Protein AF-A0A3P7IYI6-F1 (afdb_monomer_lite)

pLDDT: mean 74.09, std 14.97, range [38.12, 94.5]

Organism: Strongylus vulgaris (NCBI:txid40348)

Radius of gyration: 15.3 Å; chains: 1; bounding box: 42×30×37 Å

Structure (mmCIF, N/CA/C/O backbone):
data_AF-A0A3P7IYI6-F1
#
_entry.id   AF-A0A3P7IYI6-F1
#
loop_
_atom_site.group_PDB
_atom_site.id
_atom_site.type_symbol
_atom_site.label_atom_id
_atom_site.label_alt_id
_atom_site.label_comp_id
_atom_site.label_asym_id
_atom_site.label_entity_id
_atom_site.label_seq_id
_atom_site.pdbx_PDB_ins_code
_atom_site.Cartn_x
_atom_site.Cartn_y
_atom_site.Cartn_z
_atom_site.occupancy
_atom_site.B_iso_or_equiv
_atom_site.auth_seq_id
_atom_site.auth_comp_id
_atom_site.auth_asym_id
_atom_site.auth_atom_id
_atom_site.pdbx_PDB_model_num
ATOM 1 N N . MET A 1 1 ? -4.175 7.095 16.668 1.00 48.38 1 MET A N 1
ATOM 2 C CA . MET A 1 1 ? -5.256 7.707 15.858 1.00 48.38 1 MET A CA 1
ATOM 3 C C . MET A 1 1 ? -5.988 6.694 14.973 1.00 48.38 1 MET A C 1
ATOM 5 O O . MET A 1 1 ? -7.203 6.763 14.957 1.00 48.38 1 MET A O 1
ATOM 9 N N . ALA A 1 2 ? -5.328 5.717 14.331 1.00 47.16 2 ALA A N 1
ATOM 10 C CA . ALA A 1 2 ? -6.015 4.672 13.545 1.00 47.16 2 ALA A CA 1
ATOM 11 C C . ALA A 1 2 ? -6.937 3.755 14.386 1.00 47.16 2 ALA A C 1
ATOM 13 O O . ALA A 1 2 ? -8.088 3.526 14.027 1.00 47.16 2 ALA A O 1
ATOM 14 N N . GLN A 1 3 ? -6.473 3.349 15.573 1.00 47.19 3 GLN A N 1
ATOM 15 C CA . GLN A 1 3 ? -7.184 2.415 16.456 1.00 47.19 3 GLN A CA 1
ATOM 16 C C . GLN A 1 3 ? -8.548 2.930 16.964 1.00 47.19 3 GLN A C 1
ATOM 18 O O . GLN A 1 3 ? -9.423 2.131 17.272 1.00 47.19 3 GLN A O 1
ATOM 23 N N . ARG A 1 4 ? -8.761 4.257 17.023 1.00 52.59 4 ARG A N 1
ATOM 24 C CA . ARG A 1 4 ? -10.051 4.850 17.436 1.00 52.59 4 ARG A CA 1
ATOM 25 C C . ARG A 1 4 ? -11.153 4.688 16.383 1.00 52.59 4 ARG A C 1
ATOM 27 O O . ARG A 1 4 ? -12.320 4.756 16.742 1.00 52.59 4 ARG A O 1
ATOM 34 N N . ASN A 1 5 ? -10.783 4.424 15.129 1.00 58.28 5 ASN A N 1
ATOM 35 C CA . ASN A 1 5 ? -11.709 4.249 14.010 1.00 58.28 5 ASN A CA 1
ATOM 36 C C . ASN A 1 5 ? -11.741 2.786 13.528 1.00 58.28 5 ASN A C 1
ATOM 38 O O . ASN A 1 5 ? -12.033 2.538 12.364 1.00 58.28 5 ASN A O 1
ATOM 42 N N . GLY A 1 6 ? -11.361 1.824 14.378 1.00 58.84 6 GLY A N 1
ATOM 43 C CA . GLY A 1 6 ? -11.376 0.386 14.074 1.00 58.84 6 GLY A CA 1
ATOM 44 C C . GLY A 1 6 ? -10.262 -0.114 13.144 1.00 58.84 6 GLY A C 1
ATOM 45 O O . GLY A 1 6 ? -10.026 -1.319 13.090 1.00 58.84 6 GLY A O 1
ATOM 46 N N . LEU A 1 7 ? -9.521 0.768 12.459 1.00 62.59 7 LEU A N 1
ATOM 47 C CA . LEU A 1 7 ? -8.342 0.388 11.675 1.00 62.59 7 LEU A CA 1
ATOM 48 C C . LEU A 1 7 ? -7.173 0.063 12.613 1.00 62.59 7 LEU A C 1
ATOM 50 O O . LEU A 1 7 ? -6.601 0.940 13.264 1.00 62.59 7 LEU A O 1
ATOM 54 N N . TYR A 1 8 ? -6.814 -1.212 12.664 1.00 61.69 8 TYR A N 1
ATOM 55 C CA . TYR A 1 8 ? -5.774 -1.735 13.537 1.00 61.69 8 TYR A CA 1
ATOM 56 C C . TYR A 1 8 ? -4.386 -1.666 12.889 1.00 61.69 8 TYR A C 1
ATOM 58 O O . TYR A 1 8 ? -3.432 -1.228 13.528 1.00 61.69 8 TYR A O 1
ATOM 66 N N . ALA A 1 9 ? -4.272 -2.044 11.612 1.00 71.12 9 ALA A N 1
ATOM 67 C CA . ALA A 1 9 ? -3.004 -2.056 10.883 1.00 71.12 9 ALA A CA 1
ATOM 68 C C . ALA A 1 9 ? -3.203 -1.911 9.366 1.00 71.12 9 ALA A C 1
ATOM 70 O O . ALA A 1 9 ? -4.272 -2.225 8.840 1.00 71.12 9 ALA A O 1
ATOM 71 N N . LEU A 1 10 ? -2.150 -1.474 8.669 1.00 76.75 10 LEU A N 1
ATOM 72 C CA . LEU A 1 10 ? -2.018 -1.587 7.217 1.00 76.75 10 LEU A CA 1
ATOM 73 C C . LEU A 1 10 ? -0.953 -2.641 6.911 1.00 76.75 10 LEU A C 1
ATOM 75 O O . LEU A 1 10 ? 0.176 -2.530 7.388 1.00 76.75 10 LEU A O 1
ATOM 79 N N . LEU A 1 11 ? -1.314 -3.645 6.118 1.00 79.25 11 LEU A N 1
ATOM 80 C CA . LEU A 1 11 ? -0.401 -4.671 5.631 1.00 79.25 11 LEU A CA 1
ATOM 81 C C . LEU A 1 11 ? -0.172 -4.445 4.142 1.00 79.25 11 LEU A C 1
ATOM 83 O O . LEU A 1 11 ? -1.116 -4.513 3.360 1.00 79.25 11 LEU A O 1
ATOM 87 N N . ALA A 1 12 ? 1.074 -4.193 3.756 1.00 77.62 12 ALA A N 1
ATOM 88 C CA . ALA A 1 12 ? 1.442 -4.071 2.359 1.00 77.62 12 ALA A CA 1
ATOM 89 C C . ALA A 1 12 ? 2.271 -5.284 1.928 1.00 77.62 12 ALA A C 1
ATOM 91 O O . ALA A 1 12 ? 3.305 -5.571 2.533 1.00 77.62 12 ALA A O 1
ATOM 92 N N . ALA A 1 13 ? 1.804 -6.000 0.908 1.00 74.75 13 ALA A N 1
ATOM 93 C CA . ALA A 1 13 ? 2.425 -7.220 0.411 1.00 74.75 13 ALA A CA 1
ATOM 94 C C . ALA A 1 13 ? 2.718 -7.091 -1.087 1.00 74.75 13 ALA A C 1
ATOM 96 O O . ALA A 1 13 ? 1.887 -6.631 -1.866 1.00 74.75 13 ALA A O 1
ATOM 97 N N . GLY A 1 14 ? 3.919 -7.490 -1.498 1.00 64.25 14 GLY A N 1
ATOM 98 C CA . GLY A 1 14 ? 4.257 -7.664 -2.906 1.00 64.25 14 GLY A CA 1
ATOM 99 C C . GLY A 1 14 ? 4.124 -9.127 -3.294 1.00 64.25 14 GLY A C 1
ATOM 100 O O . GLY A 1 14 ? 4.828 -9.957 -2.727 1.00 64.25 14 GLY A O 1
ATOM 101 N N . MET A 1 15 ? 3.262 -9.443 -4.257 1.00 68.94 15 MET A N 1
ATOM 102 C CA . MET A 1 15 ? 3.282 -10.739 -4.929 1.00 68.94 15 MET A CA 1
ATOM 103 C C . MET A 1 15 ? 4.268 -10.654 -6.096 1.00 68.94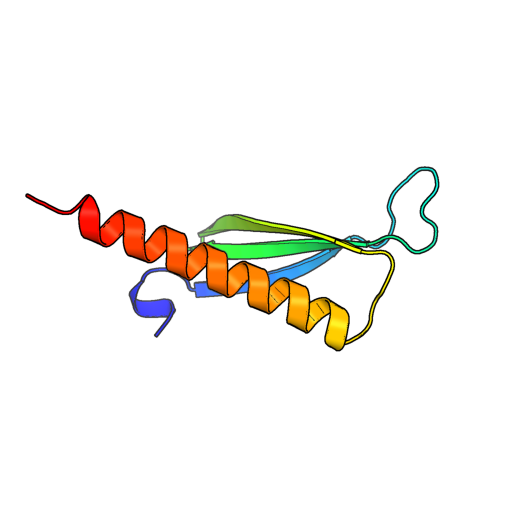 15 MET A C 1
ATOM 105 O O . MET A 1 15 ? 4.217 -9.703 -6.881 1.00 68.94 15 MET A O 1
ATOM 109 N N . LEU A 1 16 ? 5.228 -11.583 -6.116 1.00 62.31 16 LEU A N 1
ATOM 110 C CA . LEU A 1 16 ? 6.542 -11.325 -6.702 1.00 62.31 16 LEU A CA 1
ATOM 111 C C . LEU A 1 16 ? 6.588 -11.369 -8.235 1.00 62.31 16 LEU A C 1
ATOM 113 O O . LEU A 1 16 ? 7.464 -10.690 -8.762 1.00 62.31 16 LEU A O 1
ATOM 117 N N . ASP A 1 17 ? 5.645 -12.050 -8.903 1.00 65.06 17 ASP A N 1
ATOM 118 C CA . ASP A 1 17 ? 5.670 -12.269 -10.356 1.00 65.06 17 ASP A CA 1
ATOM 119 C C . ASP A 1 17 ? 4.276 -12.169 -10.997 1.00 65.06 17 ASP A C 1
ATOM 121 O O . ASP A 1 17 ? 3.292 -12.741 -10.513 1.00 65.06 17 ASP A O 1
ATOM 125 N N . LEU A 1 18 ? 4.202 -11.456 -12.122 1.00 66.06 18 LEU A N 1
ATOM 126 C CA . LEU A 1 18 ? 3.028 -11.378 -12.991 1.00 66.06 18 LEU A CA 1
ATOM 127 C C . LEU A 1 18 ? 3.222 -12.358 -14.160 1.00 66.06 18 LEU A C 1
ATOM 129 O O . LEU A 1 18 ? 3.995 -12.107 -15.080 1.00 66.06 18 LEU A O 1
ATOM 133 N N . GLN A 1 19 ? 2.526 -13.493 -14.125 1.00 67.94 19 GLN A N 1
ATOM 134 C CA . GLN A 1 19 ? 2.522 -14.446 -15.240 1.00 67.94 19 GLN A CA 1
ATOM 135 C C . GLN A 1 19 ? 1.595 -13.968 -16.375 1.00 67.94 19 GLN A C 1
ATOM 137 O O . GLN A 1 19 ? 0.590 -13.309 -16.091 1.00 67.94 19 GLN A O 1
ATOM 142 N N . PRO A 1 20 ? 1.862 -14.330 -17.645 1.00 62.75 20 PRO A N 1
ATOM 143 C CA . PRO A 1 20 ? 2.972 -15.170 -18.116 1.00 62.75 20 PRO A CA 1
ATOM 144 C C . PRO A 1 20 ? 4.282 -14.422 -18.438 1.00 62.75 20 PRO A C 1
ATOM 146 O O . PRO A 1 20 ? 5.327 -15.057 -18.398 1.00 62.75 20 PRO A O 1
ATOM 149 N N . ASP A 1 21 ? 4.254 -13.109 -18.698 1.00 63.75 21 ASP A N 1
ATOM 150 C CA . ASP A 1 21 ? 5.359 -12.409 -19.392 1.00 63.75 21 ASP A CA 1
ATOM 151 C C . ASP A 1 21 ? 6.022 -11.259 -18.609 1.00 63.75 21 ASP A C 1
ATOM 153 O O . ASP A 1 21 ? 6.742 -10.443 -19.185 1.00 63.75 21 ASP A O 1
ATOM 157 N N . ALA A 1 22 ? 5.802 -11.138 -17.299 1.00 62.44 22 ALA A N 1
ATOM 158 C CA . ALA A 1 22 ? 6.420 -10.072 -16.516 1.00 62.44 22 ALA A CA 1
ATOM 159 C C . ALA A 1 22 ? 7.393 -10.634 -15.475 1.00 62.44 22 ALA A C 1
ATOM 161 O O . ALA A 1 22 ? 7.120 -10.600 -14.276 1.00 62.44 22 ALA A O 1
ATOM 162 N N . GLU A 1 23 ? 8.579 -11.042 -15.950 1.00 62.59 23 GLU A N 1
ATOM 163 C CA . GLU A 1 23 ? 9.745 -11.447 -15.133 1.00 62.59 23 GLU A CA 1
ATOM 164 C C . GLU A 1 23 ? 10.173 -10.386 -14.096 1.00 62.59 23 GLU A C 1
ATOM 166 O O . GLU A 1 23 ? 10.964 -10.659 -13.192 1.00 62.59 23 GLU A O 1
ATOM 171 N N . HIS A 1 24 ? 9.669 -9.152 -14.209 1.00 69.88 24 HIS A N 1
ATOM 172 C CA . HIS A 1 24 ? 9.984 -8.033 -13.314 1.00 69.88 24 HIS A CA 1
ATOM 173 C C . HIS A 1 24 ? 8.742 -7.322 -12.755 1.00 69.88 24 HIS A C 1
ATOM 175 O O . HIS A 1 24 ? 8.865 -6.328 -12.036 1.00 69.88 24 HIS A O 1
ATOM 181 N N . GLY A 1 25 ? 7.544 -7.814 -13.079 1.00 73.50 25 GLY A N 1
ATOM 182 C CA . GLY A 1 25 ? 6.287 -7.230 -12.632 1.00 73.50 25 GLY A CA 1
ATOM 183 C C . GLY A 1 25 ? 5.917 -7.670 -11.219 1.00 73.50 25 GLY A C 1
ATOM 184 O O . GLY A 1 25 ? 6.050 -8.830 -10.858 1.00 73.50 25 GLY A O 1
ATOM 185 N N . GLN A 1 26 ? 5.398 -6.743 -10.427 1.00 82.69 26 GLN A N 1
ATOM 186 C CA . GLN A 1 26 ? 4.888 -6.972 -9.087 1.00 82.69 26 GLN A CA 1
ATOM 187 C C . GLN A 1 26 ? 3.442 -6.507 -9.002 1.00 82.69 26 GLN A C 1
ATOM 189 O O . GLN A 1 26 ? 3.116 -5.369 -9.354 1.00 82.69 26 GLN A O 1
ATOM 194 N N . LEU A 1 27 ? 2.598 -7.373 -8.445 1.00 84.88 27 LEU A N 1
ATOM 195 C CA . LEU A 1 27 ? 1.316 -6.965 -7.891 1.00 84.88 27 LEU A CA 1
ATOM 196 C C . LEU A 1 27 ? 1.538 -6.579 -6.427 1.00 84.88 27 LEU A C 1
ATOM 198 O O . LEU A 1 27 ? 1.823 -7.424 -5.582 1.00 84.88 27 LEU A O 1
ATOM 202 N N . TYR A 1 28 ? 1.437 -5.294 -6.126 1.00 86.00 28 TYR A N 1
ATOM 203 C CA . TYR A 1 28 ? 1.515 -4.763 -4.775 1.00 86.00 28 TYR A CA 1
ATOM 204 C C . TYR A 1 28 ? 0.114 -4.521 -4.230 1.00 86.00 28 TYR A C 1
ATOM 206 O O . TYR A 1 28 ? -0.678 -3.795 -4.833 1.00 86.00 28 TYR A O 1
ATOM 214 N N . THR A 1 29 ? -0.193 -5.116 -3.085 1.00 87.25 29 THR A N 1
ATOM 215 C CA . THR A 1 29 ? -1.488 -4.971 -2.429 1.00 87.25 29 THR A CA 1
ATOM 216 C C . THR A 1 29 ? -1.324 -4.295 -1.080 1.00 87.25 29 THR A C 1
ATOM 218 O O . THR A 1 29 ? -0.374 -4.560 -0.343 1.00 87.25 29 THR A O 1
ATOM 221 N N . ILE A 1 30 ? -2.254 -3.403 -0.746 1.00 87.12 30 ILE A N 1
ATOM 222 C CA . ILE A 1 30 ? -2.362 -2.818 0.590 1.00 87.12 30 ILE A CA 1
ATOM 223 C C . ILE A 1 30 ? -3.696 -3.251 1.175 1.00 87.12 30 ILE A C 1
ATOM 225 O O . ILE A 1 30 ? -4.751 -2.961 0.611 1.00 87.12 30 ILE A O 1
ATOM 229 N N . HIS A 1 31 ? -3.646 -3.919 2.321 1.00 84.25 31 HIS A N 1
ATOM 230 C CA . HIS A 1 31 ? -4.806 -4.369 3.073 1.00 84.25 31 HIS A CA 1
ATOM 231 C C . HIS A 1 31 ? -4.936 -3.577 4.374 1.00 84.25 31 HIS A C 1
ATOM 233 O O . HIS A 1 31 ? -3.955 -3.360 5.084 1.00 84.25 31 HIS A O 1
ATOM 239 N N . GLY A 1 32 ? -6.156 -3.166 4.704 1.00 82.62 32 GLY A N 1
ATOM 240 C CA . GLY A 1 32 ? -6.512 -2.676 6.028 1.00 82.62 32 GLY A CA 1
ATOM 241 C C . GLY A 1 32 ? -6.984 -3.826 6.904 1.00 82.62 32 GLY A C 1
ATOM 242 O O . GLY A 1 32 ? -7.806 -4.633 6.471 1.00 82.62 32 GLY A O 1
ATOM 243 N N . VAL A 1 33 ? -6.483 -3.887 8.135 1.00 78.50 33 VAL A N 1
ATOM 244 C CA . VAL A 1 33 ? -7.014 -4.765 9.182 1.00 78.50 33 VAL A CA 1
ATOM 245 C C . VAL A 1 33 ? -7.976 -3.956 10.034 1.00 78.50 33 VAL A C 1
ATOM 247 O O . VAL A 1 33 ? -7.561 -2.996 10.684 1.00 78.50 33 VAL A O 1
ATOM 250 N N . PHE A 1 34 ? -9.245 -4.342 10.048 1.00 75.69 34 PHE A N 1
ATOM 251 C CA . PHE A 1 34 ? -10.296 -3.698 10.824 1.00 75.69 34 PHE A CA 1
ATOM 252 C C . PHE A 1 34 ? -10.763 -4.612 11.963 1.00 75.69 34 PHE A C 1
ATOM 254 O O . PHE A 1 34 ? -10.963 -5.812 11.761 1.00 75.69 34 PHE A O 1
ATOM 261 N N . ASN A 1 35 ? -10.903 -4.058 13.171 1.00 70.81 35 ASN A N 1
ATOM 262 C CA . ASN A 1 35 ? -11.338 -4.771 14.381 1.00 70.81 35 ASN A CA 1
ATOM 263 C C . ASN A 1 35 ? -10.638 -6.132 14.591 1.00 70.81 35 ASN A C 1
ATOM 265 O O . ASN A 1 35 ? -11.278 -7.126 14.931 1.00 70.81 35 ASN A O 1
ATOM 269 N N . ASN A 1 36 ? -9.327 -6.189 14.331 1.00 68.56 36 ASN A N 1
ATOM 270 C CA . ASN A 1 36 ? -8.466 -7.372 14.485 1.00 68.56 36 ASN A CA 1
ATOM 271 C C . ASN A 1 36 ? -8.899 -8.641 13.720 1.00 68.56 36 ASN A C 1
ATOM 273 O O . ASN A 1 36 ? -8.329 -9.703 13.951 1.00 68.56 36 ASN A O 1
ATOM 277 N N . THR A 1 37 ? -9.881 -8.558 12.823 1.00 68.06 37 THR A N 1
ATOM 278 C CA . THR A 1 37 ? -10.506 -9.745 12.210 1.00 68.06 37 THR A CA 1
ATOM 279 C C . THR A 1 37 ? -10.809 -9.570 10.729 1.00 68.06 37 THR A C 1
ATOM 281 O O . THR A 1 37 ? -10.733 -10.537 9.974 1.00 68.06 37 THR A O 1
ATOM 284 N N . LEU A 1 38 ? -11.120 -8.351 10.284 1.00 72.12 38 LEU A N 1
ATOM 285 C CA . LEU A 1 38 ? -11.503 -8.092 8.904 1.00 72.12 38 LEU A CA 1
ATOM 286 C C . LEU A 1 38 ? -10.304 -7.595 8.092 1.00 72.12 38 LEU A C 1
ATOM 288 O O . LEU A 1 38 ? -9.762 -6.527 8.367 1.00 72.12 38 LEU A O 1
ATOM 292 N N . TYR A 1 39 ? -9.930 -8.351 7.063 1.00 77.38 39 TYR A N 1
ATOM 293 C CA . TYR A 1 39 ? -8.902 -7.976 6.095 1.00 77.38 39 TYR A CA 1
ATOM 294 C C . TYR A 1 39 ? -9.577 -7.427 4.836 1.00 77.38 39 TYR A C 1
ATOM 296 O O . TYR A 1 39 ? -10.190 -8.180 4.083 1.00 77.38 39 TYR A O 1
ATOM 304 N N . VAL A 1 40 ? -9.467 -6.120 4.594 1.00 80.81 40 VAL A N 1
ATOM 305 C CA . VAL A 1 40 ? -10.029 -5.470 3.397 1.00 80.81 40 VAL A CA 1
ATOM 306 C C . VAL A 1 40 ? -8.894 -5.038 2.486 1.00 80.81 40 VAL A C 1
ATOM 308 O O . VAL A 1 40 ? -8.007 -4.308 2.920 1.00 80.81 40 VAL A O 1
ATOM 311 N N . ALA A 1 41 ? -8.909 -5.462 1.222 1.00 82.31 41 ALA A N 1
ATOM 312 C CA . ALA A 1 41 ? -7.994 -4.915 0.225 1.00 82.31 41 ALA A CA 1
ATOM 313 C C . ALA A 1 41 ? -8.375 -3.457 -0.075 1.00 82.31 41 ALA A C 1
ATOM 315 O O . ALA A 1 41 ? -9.486 -3.181 -0.523 1.00 82.31 41 ALA A O 1
ATOM 316 N N . LEU A 1 42 ? -7.462 -2.529 0.201 1.00 85.50 42 LEU A N 1
ATOM 317 C CA . LEU A 1 42 ? -7.657 -1.092 -0.003 1.00 85.50 42 LEU A CA 1
ATOM 318 C C . LEU A 1 42 ? -7.089 -0.622 -1.342 1.00 85.50 42 LEU A C 1
ATOM 320 O O . LEU A 1 42 ? -7.598 0.334 -1.919 1.00 85.50 42 LEU A O 1
ATOM 324 N N . LEU A 1 43 ? -6.019 -1.264 -1.820 1.00 88.19 43 LEU A N 1
ATOM 325 C CA . LEU A 1 43 ? -5.356 -0.887 -3.062 1.00 88.19 43 LEU A CA 1
ATOM 326 C C . LEU A 1 43 ? -4.652 -2.083 -3.701 1.00 88.19 43 LEU A C 1
ATOM 328 O O . LEU A 1 43 ? -4.010 -2.874 -3.011 1.00 88.19 43 LEU A O 1
ATOM 332 N N . PHE A 1 44 ? -4.724 -2.141 -5.030 1.00 88.06 44 PHE A N 1
ATOM 333 C CA . PHE A 1 44 ? -3.909 -2.994 -5.888 1.00 88.06 44 PHE A CA 1
ATOM 334 C C . PHE A 1 44 ? -3.107 -2.090 -6.829 1.00 88.06 44 PHE A C 1
ATOM 336 O O . PHE A 1 44 ? -3.677 -1.207 -7.469 1.00 88.06 44 PHE A O 1
ATOM 343 N N . ALA A 1 45 ? -1.797 -2.295 -6.910 1.00 88.69 45 ALA A N 1
ATOM 344 C CA . ALA A 1 45 ? -0.915 -1.611 -7.844 1.00 88.69 45 ALA A CA 1
ATOM 345 C C . ALA A 1 45 ? -0.098 -2.638 -8.616 1.00 88.69 45 ALA A C 1
ATOM 347 O O . ALA A 1 45 ? 0.485 -3.546 -8.032 1.00 88.69 45 ALA A O 1
ATOM 348 N N . VAL A 1 46 ? -0.036 -2.465 -9.928 1.00 87.44 46 VAL A N 1
ATOM 349 C CA . VAL A 1 46 ? 0.864 -3.220 -10.794 1.00 87.44 46 VAL A CA 1
ATOM 350 C C . VAL A 1 46 ? 2.047 -2.323 -11.117 1.00 87.44 46 VAL A C 1
ATOM 352 O O . VAL A 1 46 ? 1.863 -1.185 -11.546 1.00 87.44 46 VAL A O 1
ATOM 355 N N . THR A 1 47 ? 3.257 -2.817 -10.879 1.00 84.88 47 THR A N 1
ATOM 356 C CA . THR A 1 47 ? 4.492 -2.078 -11.153 1.00 84.88 47 THR A CA 1
ATOM 357 C C . THR A 1 47 ? 5.583 -3.015 -11.640 1.00 84.88 47 THR A C 1
ATOM 359 O O . THR A 1 47 ? 5.698 -4.129 -11.148 1.00 84.88 47 THR A O 1
ATOM 362 N N . THR A 1 48 ? 6.414 -2.565 -12.573 1.00 86.06 48 THR A N 1
ATOM 363 C CA . THR A 1 48 ? 7.662 -3.246 -12.961 1.00 86.06 48 THR A CA 1
ATOM 364 C C . THR A 1 48 ? 8.882 -2.692 -12.219 1.00 86.06 48 THR A C 1
ATOM 366 O O . THR A 1 48 ? 10.001 -3.155 -12.414 1.00 86.06 48 THR A O 1
ATOM 369 N N . GLU A 1 49 ? 8.680 -1.686 -11.364 1.00 84.50 49 GLU A N 1
ATOM 370 C CA . GLU A 1 49 ? 9.725 -1.006 -10.600 1.00 84.50 49 GLU A CA 1
ATOM 371 C C . GLU A 1 49 ? 9.572 -1.262 -9.097 1.00 84.50 49 GLU A C 1
ATOM 373 O O . GLU A 1 49 ? 8.472 -1.167 -8.545 1.00 84.50 49 GLU A O 1
ATOM 378 N N . LYS A 1 50 ? 10.694 -1.542 -8.420 1.00 82.69 50 LYS A N 1
ATOM 379 C CA . LYS A 1 50 ? 10.756 -1.872 -6.983 1.00 82.69 50 LYS A CA 1
ATOM 380 C C . LYS A 1 50 ? 11.640 -0.880 -6.211 1.00 82.69 50 LYS A C 1
ATOM 382 O O . LYS A 1 50 ? 12.497 -1.279 -5.425 1.00 82.69 50 LYS A O 1
ATOM 387 N N . HIS A 1 51 ? 11.457 0.422 -6.435 1.00 87.69 51 HIS A N 1
ATOM 388 C CA . HIS A 1 51 ? 12.212 1.483 -5.753 1.00 87.69 51 HIS A CA 1
ATOM 389 C C . HIS A 1 51 ? 11.327 2.302 -4.808 1.00 87.69 51 HIS A C 1
ATOM 391 O O . HIS A 1 51 ? 10.113 2.380 -4.981 1.00 87.69 51 HIS A O 1
ATOM 397 N N . VAL A 1 52 ? 11.938 2.965 -3.818 1.00 89.06 52 VAL A N 1
ATOM 398 C CA . VAL A 1 52 ? 11.225 3.772 -2.805 1.00 89.06 52 VAL A CA 1
ATOM 399 C C . VAL A 1 52 ? 10.263 4.780 -3.445 1.00 89.06 52 VAL A C 1
ATOM 401 O O . VAL A 1 52 ? 9.107 4.862 -3.041 1.00 89.06 52 VAL A O 1
ATOM 404 N N . LYS A 1 53 ? 10.698 5.478 -4.504 1.00 92.88 53 LYS A N 1
ATOM 405 C CA . LYS A 1 53 ? 9.874 6.462 -5.229 1.00 92.88 53 LYS A CA 1
ATOM 406 C C . LYS A 1 53 ? 8.593 5.856 -5.809 1.00 92.88 53 LYS A C 1
ATOM 408 O O . LYS A 1 53 ? 7.549 6.502 -5.779 1.00 92.88 53 LYS A O 1
ATOM 413 N N . THR A 1 54 ? 8.656 4.622 -6.304 1.00 90.69 54 THR A N 1
ATOM 414 C CA . THR A 1 54 ? 7.494 3.902 -6.833 1.00 90.69 54 THR A CA 1
ATOM 415 C C . THR A 1 54 ? 6.464 3.674 -5.726 1.00 90.69 54 THR A C 1
ATOM 417 O O . THR A 1 54 ? 5.288 4.000 -5.884 1.00 90.69 54 THR A O 1
ATOM 420 N N . TYR A 1 55 ? 6.911 3.215 -4.554 1.00 88.81 55 TYR A N 1
ATOM 421 C CA . TYR A 1 55 ? 6.032 3.018 -3.402 1.00 88.81 55 TYR A CA 1
ATOM 422 C C . TYR A 1 55 ? 5.474 4.336 -2.857 1.00 88.81 55 TYR A C 1
ATOM 424 O O . TYR A 1 55 ? 4.295 4.397 -2.518 1.00 88.81 55 TYR A O 1
ATOM 432 N N . GLU A 1 56 ? 6.253 5.419 -2.838 1.00 92.94 56 GLU A N 1
ATOM 433 C CA . GLU A 1 56 ? 5.748 6.746 -2.457 1.00 92.94 56 GLU A CA 1
ATOM 434 C C . GLU A 1 56 ? 4.592 7.221 -3.346 1.00 92.94 56 GLU A C 1
ATOM 436 O O . GLU A 1 56 ? 3.680 7.896 -2.864 1.00 92.94 56 GLU A O 1
ATOM 441 N N . VAL A 1 57 ? 4.622 6.916 -4.646 1.00 94.50 57 VAL A N 1
ATOM 442 C CA . VAL A 1 57 ? 3.512 7.228 -5.560 1.00 94.50 57 VAL A CA 1
ATOM 443 C C . VAL A 1 57 ? 2.282 6.392 -5.207 1.00 94.50 57 VAL A C 1
ATOM 445 O O . VAL A 1 57 ? 1.189 6.948 -5.081 1.00 94.50 57 VAL A O 1
ATOM 448 N N . ILE A 1 58 ? 2.463 5.092 -4.961 1.00 90.88 58 ILE A N 1
ATOM 449 C CA . ILE A 1 58 ? 1.380 4.185 -4.557 1.00 90.88 58 ILE A CA 1
ATOM 450 C C . ILE A 1 58 ? 0.725 4.657 -3.245 1.00 90.88 58 ILE A C 1
ATOM 452 O O . ILE A 1 58 ? -0.497 4.800 -3.176 1.00 90.88 58 ILE A O 1
ATOM 456 N N . PHE A 1 59 ? 1.520 4.976 -2.219 1.00 90.19 59 PHE A N 1
ATOM 457 C CA . PHE A 1 59 ? 1.007 5.475 -0.937 1.00 90.19 59 PHE A CA 1
ATOM 458 C C . PHE A 1 59 ? 0.318 6.834 -1.072 1.00 90.19 59 PHE A C 1
ATOM 460 O O . PHE A 1 59 ? -0.725 7.056 -0.454 1.00 90.19 59 PHE A O 1
ATOM 467 N N . ARG A 1 60 ? 0.845 7.738 -1.907 1.00 92.50 60 ARG A N 1
ATOM 468 C CA . ARG A 1 60 ? 0.171 9.011 -2.201 1.00 92.50 60 ARG A CA 1
ATOM 469 C C . ARG A 1 60 ? -1.200 8.795 -2.834 1.00 92.50 60 ARG A C 1
ATOM 471 O O . ARG A 1 60 ? -2.131 9.513 -2.476 1.00 92.50 60 ARG A O 1
ATOM 478 N N . GLN A 1 61 ? -1.342 7.819 -3.730 1.00 91.94 61 GLN A N 1
ATOM 479 C CA . GLN A 1 61 ? -2.642 7.498 -4.316 1.00 91.94 61 GLN A CA 1
ATOM 480 C C . GLN A 1 61 ? -3.608 6.926 -3.274 1.00 91.94 61 GLN A C 1
ATOM 482 O O . GLN A 1 61 ? -4.751 7.374 -3.210 1.00 91.94 61 GLN A O 1
ATOM 487 N N . LEU A 1 62 ? -3.145 6.020 -2.405 1.00 89.06 62 LEU A N 1
ATOM 488 C CA . LEU A 1 62 ? -3.959 5.504 -1.301 1.00 89.06 62 LEU A CA 1
ATOM 489 C C . LEU A 1 62 ? -4.498 6.639 -0.418 1.00 89.06 62 LEU A C 1
ATOM 491 O O . LEU A 1 62 ? -5.688 6.673 -0.121 1.00 89.06 62 LEU A O 1
ATOM 495 N N . ILE A 1 63 ? -3.641 7.586 -0.018 1.00 88.19 63 ILE A N 1
ATOM 496 C CA . ILE A 1 63 ? -4.048 8.718 0.829 1.00 88.19 63 ILE A CA 1
ATOM 497 C C . ILE A 1 63 ? -5.133 9.555 0.141 1.00 88.19 63 ILE A C 1
ATOM 499 O O . ILE A 1 63 ? -6.125 9.897 0.783 1.00 88.19 63 ILE A O 1
ATOM 503 N N . LYS A 1 64 ? -4.977 9.850 -1.156 1.00 89.56 64 LYS A N 1
ATOM 504 C CA . LYS A 1 64 ? -5.980 10.601 -1.929 1.00 89.56 64 LYS A CA 1
ATOM 505 C C . LYS A 1 64 ? -7.332 9.891 -1.953 1.00 89.56 64 LYS A C 1
ATOM 507 O O . LYS A 1 64 ? -8.353 10.531 -1.718 1.00 89.56 64 LYS A O 1
ATOM 512 N N . GLU A 1 65 ? -7.346 8.581 -2.197 1.00 86.62 65 GLU A N 1
ATOM 513 C CA . GLU A 1 65 ? -8.593 7.809 -2.219 1.00 86.62 65 GLU A CA 1
ATOM 514 C C . GLU A 1 65 ? -9.247 7.737 -0.836 1.00 86.62 65 GLU A C 1
ATOM 516 O O . GLU A 1 65 ? -10.453 7.945 -0.717 1.00 86.62 65 GLU A O 1
ATOM 521 N N . LEU A 1 66 ? -8.463 7.538 0.228 1.00 84.00 66 LEU A N 1
ATOM 522 C CA . LEU A 1 66 ? -8.984 7.556 1.597 1.00 84.00 66 LEU A CA 1
ATOM 523 C C . LEU A 1 66 ? -9.592 8.919 1.960 1.00 84.00 66 LEU A C 1
ATOM 525 O O . LEU A 1 66 ? -10.657 8.967 2.573 1.00 84.00 66 LEU A O 1
ATOM 529 N N . GLN A 1 67 ? -8.956 10.023 1.555 1.00 85.56 67 GLN A N 1
ATOM 530 C CA . GLN A 1 67 ? -9.486 11.376 1.755 1.00 85.56 67 GLN A CA 1
ATOM 531 C C . GLN A 1 67 ? -10.778 11.610 0.964 1.00 85.56 67 GLN A C 1
ATOM 533 O O . GLN A 1 67 ? -11.735 12.165 1.507 1.00 85.56 67 GLN A O 1
ATOM 538 N N . ARG A 1 68 ? -10.833 11.152 -0.293 1.00 84.56 68 ARG A N 1
ATOM 539 C CA . ARG A 1 68 ? -12.035 11.235 -1.134 1.00 84.56 68 ARG A CA 1
ATOM 540 C C . ARG A 1 68 ? -13.204 10.475 -0.510 1.00 84.56 68 ARG A C 1
ATOM 542 O O . ARG A 1 68 ? -14.291 11.034 -0.397 1.00 84.56 68 ARG A O 1
ATOM 549 N N . CYS A 1 69 ? -12.973 9.243 -0.059 1.00 79.50 69 CYS A N 1
ATOM 550 C CA . CYS A 1 69 ? -13.987 8.441 0.623 1.00 79.50 69 CYS A CA 1
ATOM 551 C C . CYS A 1 69 ? -14.434 9.102 1.934 1.00 79.50 69 CYS A C 1
ATOM 553 O O . CYS A 1 69 ? -15.630 9.225 2.179 1.00 79.50 69 CYS A O 1
ATOM 555 N N . ALA A 1 70 ? -13.501 9.599 2.753 1.00 75.00 70 ALA A N 1
ATOM 556 C CA . ALA A 1 70 ? -13.834 10.290 4.000 1.00 75.00 70 ALA A CA 1
ATOM 557 C C . ALA A 1 70 ? -14.734 11.520 3.773 1.00 75.00 70 ALA A C 1
ATOM 559 O O . ALA A 1 70 ? -15.701 11.708 4.508 1.00 75.00 70 ALA A O 1
ATOM 560 N N . GLY A 1 71 ? -14.466 12.310 2.726 1.00 67.00 71 GLY A N 1
ATOM 561 C CA . GLY A 1 71 ? -15.302 13.457 2.352 1.00 67.00 71 GLY A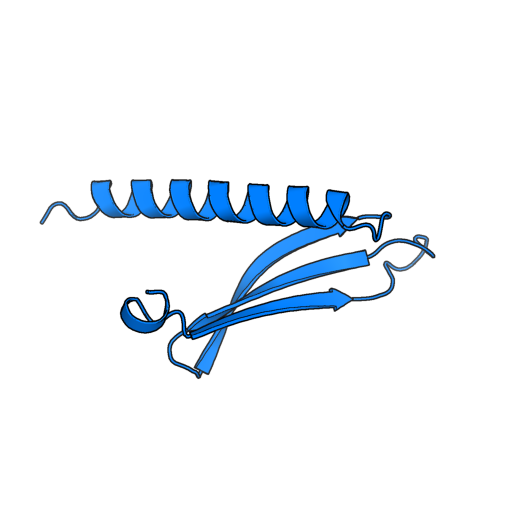 CA 1
ATOM 562 C C . GLY A 1 71 ? -16.704 13.080 1.852 1.00 67.00 71 GLY A C 1
ATOM 563 O O . GLY A 1 71 ? -17.638 13.869 1.989 1.00 67.00 71 GLY A O 1
ATOM 564 N N . GLN A 1 72 ? -16.882 11.869 1.316 1.00 58.19 72 GLN A N 1
ATOM 565 C CA . GLN A 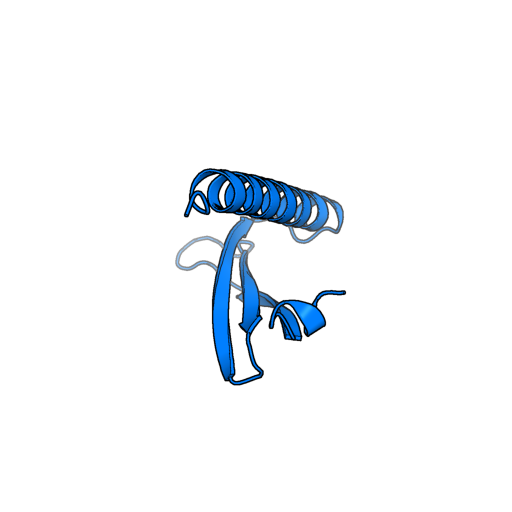1 72 ? -18.197 11.354 0.917 1.00 58.19 72 GLN A CA 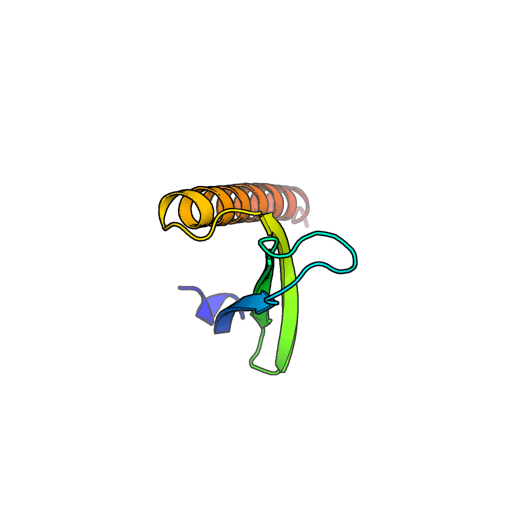1
ATOM 566 C C . GLN A 1 72 ? -19.041 10.952 2.135 1.00 58.19 72 GLN A C 1
ATOM 568 O O . GLN A 1 72 ? -20.236 11.241 2.166 1.00 58.19 72 GLN A O 1
ATOM 573 N N . PHE A 1 73 ? -18.424 10.374 3.172 1.00 50.78 73 PHE A N 1
ATOM 574 C CA . PHE A 1 73 ? -19.133 9.969 4.392 1.00 50.78 73 PHE A CA 1
ATOM 575 C C . PHE A 1 73 ? -19.609 11.148 5.252 1.00 50.78 73 PHE A C 1
ATOM 577 O O . PHE A 1 73 ? -20.627 11.031 5.932 1.00 50.78 73 PHE A O 1
ATOM 584 N N . THR A 1 74 ? -18.933 12.301 5.204 1.00 49.41 74 THR A N 1
ATOM 585 C CA . THR A 1 74 ? -19.395 13.515 5.903 1.00 49.41 74 THR A CA 1
ATOM 586 C C . THR A 1 74 ? -20.601 14.176 5.237 1.00 49.41 74 THR A C 1
ATOM 588 O O . THR A 1 74 ? -21.336 14.890 5.908 1.00 49.41 74 THR A O 1
ATOM 591 N N . HIS A 1 75 ? -20.842 13.927 3.945 1.00 47.03 75 HIS A N 1
ATOM 592 C CA . HIS A 1 75 ? -22.015 14.450 3.232 1.00 47.03 75 HIS A CA 1
ATOM 593 C C . HIS A 1 75 ? -23.242 13.52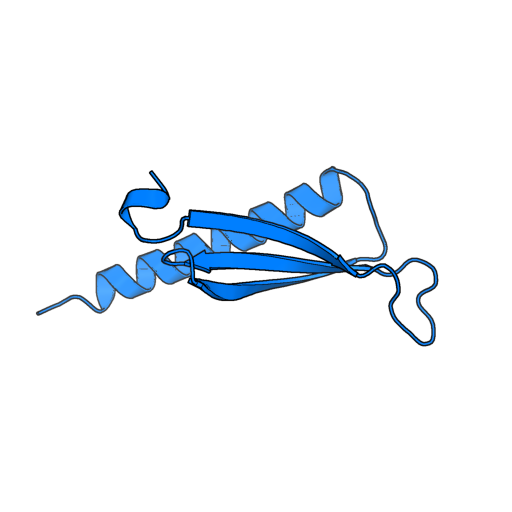8 3.314 1.00 47.03 75 HIS A C 1
ATOM 595 O O . HIS A 1 75 ? -24.362 13.990 3.114 1.00 47.03 75 HIS A O 1
ATOM 601 N N . SER A 1 76 ? -23.051 12.240 3.618 1.00 44.56 76 SER A N 1
ATOM 602 C CA . SER A 1 76 ? -24.135 11.256 3.764 1.00 44.56 76 SER A CA 1
ATOM 603 C C . SER A 1 76 ? -24.641 11.085 5.202 1.00 44.56 76 SER A C 1
ATOM 605 O O . SER A 1 76 ? -25.620 10.379 5.412 1.00 44.56 76 SER A O 1
ATOM 607 N N . ALA A 1 77 ? -23.992 11.701 6.194 1.00 38.12 77 ALA A N 1
ATOM 608 C CA . ALA A 1 77 ? -24.374 11.628 7.608 1.00 38.12 77 ALA A CA 1
ATOM 609 C C . ALA A 1 77 ? -25.297 12.785 8.045 1.00 38.12 77 ALA A C 1
ATOM 611 O O . ALA A 1 77 ? -25.212 13.258 9.175 1.00 38.12 77 ALA A O 1
ATOM 612 N N . GLY A 1 78 ? -26.161 13.256 7.142 1.00 41.00 78 GLY A N 1
ATOM 613 C CA . GLY A 1 78 ? -27.291 14.113 7.488 1.00 41.00 78 GLY A CA 1
ATOM 614 C C . GLY A 1 78 ? -28.465 13.264 7.970 1.00 41.00 78 GLY A C 1
ATOM 615 O O . GLY A 1 78 ? -29.313 12.893 7.161 1.00 41.00 78 GLY A O 1
ATOM 616 N N . PHE A 1 79 ? -28.484 12.957 9.267 1.00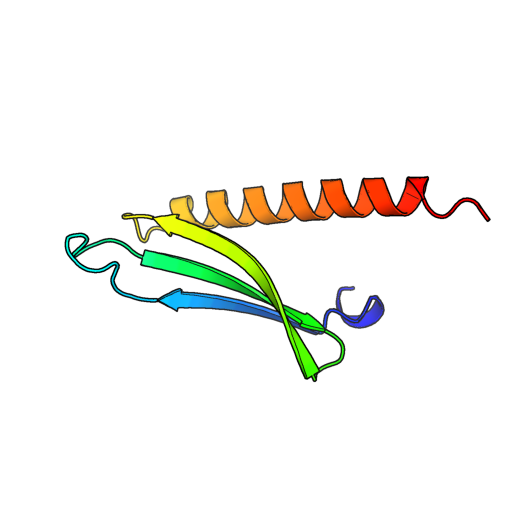 41.97 79 PHE A N 1
ATOM 617 C CA . PHE A 1 79 ? -29.696 12.642 10.026 1.00 41.97 79 PHE A CA 1
ATOM 618 C C . PHE A 1 79 ? -29.846 13.681 11.134 1.00 41.97 79 PHE A C 1
ATOM 620 O O . PHE A 1 79 ? -28.815 13.994 11.773 1.00 41.97 79 PHE A O 1
#

Secondary structure (DSSP, 8-state):
-GGGGTEEEEEEEEE--BTTTBTT-EEEEEEEEETTTEEEEEEEEEES--SHHHHHHHHHHHHHHHHHHHHHHHHH---

Foldseek 3Di:
DCVVVQFDDKDKDWDQDDPDPQPQKIWIWIWTHGNVPDTHTQDTDIDSDDDPVVVVVVVVVSVVVVVVVVVVVVVVPPD

Sequence (79 aa):
MAQRNGLYALLAAGMLDLQPDAEHGQLYTIHGVFNNTLYVALLFAVTTEKHVKTYEVIFRQLIKELQRCAGQFTHSAGF